Protein AF-A0A3Q9S7F3-F1 (afdb_monomer_lite)

Foldseek 3Di:
DWKKFWDPVCVVVVVVLVVVCVVVVWDWDWDDDPTIMIDTDPVCVVVSVVSCVVSVTDIDTD

pLDDT: mean 91.52, std 4.45, range [72.44, 95.19]

Secondary structure (DSSP, 8-state):
-EEEEEPGGGGGGHHHHHHHHHHTT--EEEE-SSS-EEEE-GGGHHHHHHHHHHTT--EEE-

Radius of gyration: 10.26 Å; chains: 1; bounding box: 22×21×26 Å

Structure (mmCIF, N/CA/C/O backbone):
data_AF-A0A3Q9S7F3-F1
#
_entry.id   AF-A0A3Q9S7F3-F1
#
loop_
_atom_site.group_PDB
_atom_site.id
_atom_site.type_symbol
_atom_site.label_atom_id
_atom_site.label_alt_id
_atom_site.label_comp_id
_atom_site.label_asym_id
_atom_site.label_entity_id
_atom_site.label_seq_id
_atom_site.pdbx_PDB_ins_code
_atom_site.Cartn_x
_atom_site.Cartn_y
_atom_site.Cartn_z
_atom_site.occupancy
_atom_site.B_iso_or_equiv
_atom_site.auth_seq_id
_atom_site.auth_comp_id
_atom_site.auth_asym_id
_atom_site.auth_atom_id
_atom_site.pdbx_PDB_model_num
ATOM 1 N N . MET A 1 1 ? -11.259 7.942 0.379 1.00 85.31 1 MET A N 1
ATOM 2 C CA . MET A 1 1 ? -10.151 7.035 -0.015 1.00 85.31 1 MET A CA 1
ATOM 3 C C . MET A 1 1 ? -8.978 7.905 -0.411 1.00 85.31 1 MET A C 1
ATOM 5 O O . MET A 1 1 ? -9.216 8.944 -1.014 1.00 85.31 1 MET A O 1
ATOM 9 N N . THR A 1 2 ? -7.763 7.497 -0.065 1.00 89.94 2 THR A N 1
ATOM 10 C CA . THR A 1 2 ? -6.530 8.255 -0.309 1.00 89.94 2 THR A CA 1
ATOM 11 C C . THR A 1 2 ? -5.590 7.430 -1.172 1.00 89.94 2 THR A C 1
ATOM 13 O O . THR A 1 2 ? -5.360 6.257 -0.874 1.00 89.94 2 THR A O 1
ATOM 16 N N . ASP A 1 3 ? -5.052 8.038 -2.224 1.00 93.06 3 ASP A N 1
ATOM 17 C CA . ASP A 1 3 ? -4.187 7.370 -3.190 1.00 93.06 3 ASP A CA 1
ATOM 18 C C . ASP A 1 3 ? -2.702 7.522 -2.840 1.00 93.06 3 ASP A C 1
ATOM 20 O O . ASP A 1 3 ? -2.218 8.601 -2.493 1.00 93.06 3 ASP A O 1
ATOM 24 N N . PHE A 1 4 ? -1.962 6.422 -2.967 1.00 93.69 4 PHE A N 1
ATOM 25 C CA . PHE A 1 4 ? -0.523 6.352 -2.737 1.00 93.69 4 PHE A CA 1
ATOM 26 C C . PHE A 1 4 ? 0.177 5.760 -3.952 1.00 93.69 4 PHE A C 1
ATOM 28 O O . PHE A 1 4 ? -0.069 4.615 -4.335 1.00 93.69 4 PHE A O 1
ATOM 35 N N . LYS A 1 5 ? 1.099 6.513 -4.544 1.00 94.06 5 LYS A N 1
ATOM 36 C CA . LYS A 1 5 ? 2.034 6.005 -5.548 1.00 94.06 5 LYS A CA 1
ATOM 37 C C . LYS A 1 5 ? 3.086 5.153 -4.865 1.00 94.06 5 LYS A C 1
ATOM 39 O O . LYS A 1 5 ? 3.681 5.558 -3.868 1.00 94.06 5 LYS A O 1
ATOM 44 N N . ILE A 1 6 ? 3.344 3.984 -5.432 1.00 92.81 6 ILE A N 1
ATOM 45 C CA . ILE A 1 6 ? 4.396 3.095 -4.958 1.00 92.81 6 ILE A CA 1
ATOM 46 C C . ILE A 1 6 ? 5.673 3.383 -5.738 1.00 92.81 6 ILE A C 1
ATOM 48 O O . ILE A 1 6 ? 5.675 3.453 -6.971 1.00 92.81 6 ILE A O 1
ATOM 52 N N . GLY A 1 7 ? 6.777 3.545 -5.013 1.00 90.44 7 GLY A N 1
ATOM 53 C CA . GLY A 1 7 ? 8.098 3.674 -5.612 1.00 90.44 7 GLY A CA 1
ATOM 54 C C . GLY A 1 7 ? 8.503 2.387 -6.334 1.00 90.44 7 GLY A C 1
ATOM 55 O O . GLY A 1 7 ? 8.305 1.286 -5.816 1.00 90.44 7 GLY A O 1
ATOM 56 N N . ALA A 1 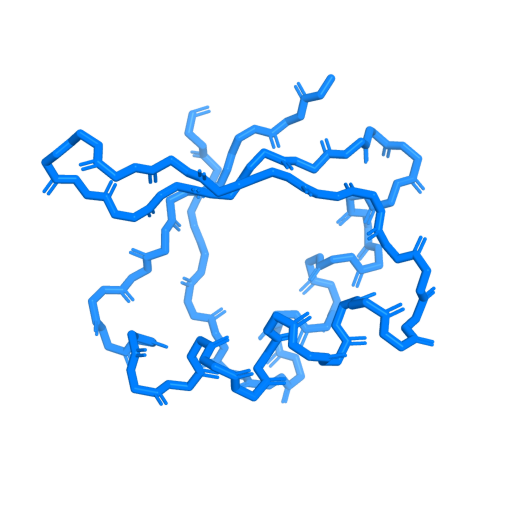8 ? 9.125 2.509 -7.510 1.00 88.94 8 ALA A N 1
ATOM 57 C CA . ALA A 1 8 ? 9.581 1.358 -8.300 1.00 88.94 8 ALA A CA 1
ATOM 58 C C . ALA A 1 8 ? 10.530 0.430 -7.515 1.00 88.94 8 ALA A C 1
ATOM 60 O O . ALA A 1 8 ? 10.480 -0.789 -7.656 1.00 88.94 8 ALA A O 1
ATOM 61 N N . ASN A 1 9 ? 11.322 0.998 -6.598 1.00 89.06 9 ASN A N 1
ATOM 62 C CA . ASN A 1 9 ? 12.192 0.269 -5.668 1.00 89.06 9 ASN A CA 1
ATOM 63 C C . ASN A 1 9 ? 11.440 -0.656 -4.688 1.00 89.06 9 ASN A C 1
ATOM 65 O O . ASN A 1 9 ? 12.063 -1.376 -3.909 1.00 89.06 9 ASN A O 1
ATOM 69 N N . SER A 1 10 ? 10.112 -0.596 -4.656 1.00 90.81 10 SER A N 1
ATOM 70 C CA . SER A 1 10 ? 9.267 -1.345 -3.729 1.00 90.81 10 SER A CA 1
ATOM 71 C C . SER A 1 10 ? 8.405 -2.386 -4.431 1.00 90.81 10 SER A C 1
ATOM 73 O O . SER A 1 10 ? 7.776 -3.192 -3.750 1.00 90.81 10 SER A O 1
ATOM 75 N N . TYR A 1 11 ? 8.426 -2.437 -5.768 1.00 89.88 11 TYR A N 1
ATOM 76 C CA . TYR A 1 11 ? 7.614 -3.361 -6.562 1.00 89.88 11 TYR A CA 1
ATOM 77 C C . TYR A 1 11 ? 7.891 -4.829 -6.227 1.00 89.88 11 TYR A C 1
ATOM 79 O O . TYR A 1 11 ? 6.954 -5.609 -6.098 1.00 89.88 11 TYR A O 1
ATOM 87 N N . GLU A 1 12 ? 9.147 -5.200 -5.972 1.00 90.19 12 GLU A N 1
ATOM 88 C CA . GLU A 1 12 ? 9.501 -6.572 -5.576 1.00 90.19 12 GLU A CA 1
ATOM 89 C C . GLU A 1 12 ? 8.915 -6.973 -4.209 1.00 90.19 12 GLU A C 1
ATOM 91 O O . GLU A 1 12 ? 8.644 -8.145 -3.958 1.00 90.19 12 GLU A O 1
ATOM 96 N N . ARG A 1 13 ? 8.669 -5.999 -3.323 1.00 90.38 13 ARG A N 1
ATOM 97 C CA . ARG A 1 13 ? 8.109 -6.212 -1.976 1.00 90.38 13 ARG A CA 1
ATOM 98 C C . ARG A 1 13 ? 6.583 -6.176 -1.949 1.00 90.38 13 ARG A C 1
ATOM 100 O O . ARG A 1 13 ? 5.973 -6.649 -0.990 1.00 90.38 13 ARG A O 1
ATOM 107 N N . MET A 1 14 ? 5.953 -5.659 -3.002 1.00 90.50 14 MET A N 1
ATOM 108 C CA . MET A 1 14 ? 4.501 -5.498 -3.091 1.00 90.50 14 MET A CA 1
ATOM 109 C C . MET A 1 14 ? 3.693 -6.787 -2.899 1.00 90.50 14 MET A C 1
ATOM 111 O O . MET A 1 14 ? 2.677 -6.728 -2.203 1.00 90.50 14 MET A O 1
ATOM 115 N N . PRO A 1 15 ? 4.099 -7.962 -3.418 1.00 91.88 15 PRO A N 1
ATOM 116 C CA . PRO A 1 15 ? 3.360 -9.200 -3.170 1.00 91.88 15 PRO A CA 1
ATOM 117 C C . PRO A 1 15 ? 3.283 -9.557 -1.679 1.00 91.88 15 PRO A C 1
ATOM 119 O O . PRO A 1 15 ? 2.234 -9.961 -1.178 1.00 91.88 15 PRO A O 1
ATOM 122 N N . GLN A 1 16 ? 4.380 -9.366 -0.942 1.00 92.75 16 GLN A N 1
ATOM 123 C CA . GLN A 1 16 ? 4.413 -9.610 0.501 1.00 92.75 16 GLN A CA 1
ATOM 124 C C . GLN A 1 16 ? 3.660 -8.521 1.268 1.00 92.75 16 GLN A C 1
ATOM 126 O O . GLN A 1 16 ? 2.896 -8.824 2.184 1.00 92.75 16 GLN A O 1
ATOM 131 N N . PHE A 1 17 ? 3.823 -7.263 0.860 1.00 93.94 17 PHE A N 1
ATOM 132 C CA . PHE A 1 17 ? 3.177 -6.125 1.499 1.00 93.94 17 PHE A CA 1
ATOM 133 C C . PHE A 1 17 ? 1.653 -6.159 1.346 1.00 93.94 17 PHE A C 1
ATOM 135 O O . PHE A 1 17 ? 0.934 -6.069 2.333 1.00 93.94 17 PHE A O 1
ATOM 142 N N . THR A 1 18 ? 1.132 -6.400 0.143 1.00 92.88 18 THR A N 1
ATOM 143 C CA . THR A 1 18 ? -0.319 -6.536 -0.087 1.00 92.88 18 THR A CA 1
ATOM 144 C C . THR A 1 18 ? -0.922 -7.707 0.688 1.00 92.88 18 THR A C 1
ATOM 146 O O . THR A 1 18 ? -2.033 -7.594 1.206 1.00 92.88 18 THR A O 1
ATOM 149 N N . LYS A 1 19 ? -0.188 -8.818 0.845 1.00 94.56 19 LYS A N 1
ATOM 150 C CA . LYS A 1 19 ? -0.601 -9.928 1.718 1.00 94.56 19 LYS A CA 1
ATOM 151 C C . LYS A 1 19 ? -0.662 -9.501 3.188 1.00 94.56 19 LYS A C 1
ATOM 153 O O . LYS A 1 19 ? -1.612 -9.859 3.880 1.00 94.56 19 LYS A O 1
ATOM 158 N N . LEU A 1 20 ? 0.314 -8.724 3.658 1.00 94.38 20 LEU A N 1
ATOM 159 C CA . LEU A 1 20 ? 0.317 -8.164 5.012 1.00 94.38 20 LEU A CA 1
ATOM 160 C C . LEU 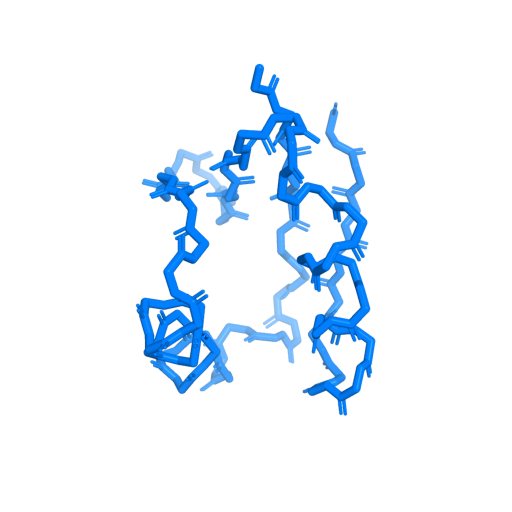A 1 20 ? -0.878 -7.230 5.240 1.00 94.38 20 LEU A C 1
ATOM 162 O O . LEU A 1 20 ? -1.556 -7.374 6.253 1.00 94.38 20 LEU A O 1
ATOM 166 N N . LEU A 1 21 ? -1.162 -6.330 4.295 1.00 94.38 21 LEU A N 1
ATOM 167 C CA . LEU A 1 21 ? -2.310 -5.419 4.357 1.00 94.38 21 LEU A CA 1
ATOM 168 C C . LEU A 1 21 ? -3.628 -6.197 4.477 1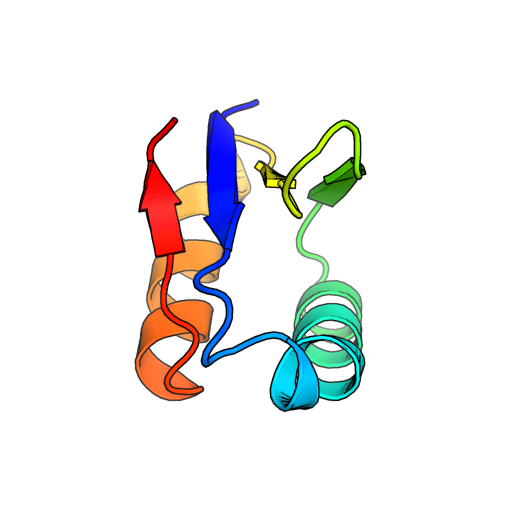.00 94.38 21 LEU A C 1
ATOM 170 O O . LEU A 1 21 ? -4.417 -5.926 5.379 1.00 94.38 21 LEU A O 1
ATOM 174 N N . LYS A 1 22 ? -3.817 -7.242 3.656 1.00 93.88 22 LYS A N 1
ATOM 175 C CA . LYS A 1 22 ? -4.991 -8.130 3.743 1.00 93.88 22 LYS A CA 1
ATOM 176 C C . LYS A 1 22 ? -5.085 -8.843 5.092 1.00 93.88 22 LYS A C 1
ATOM 178 O O . LYS A 1 22 ? -6.153 -8.870 5.691 1.00 93.88 22 LYS A O 1
ATOM 183 N N . ASN A 1 23 ? -3.973 -9.376 5.602 1.00 95.06 23 ASN A N 1
ATOM 184 C CA . ASN A 1 23 ? -3.934 -10.029 6.916 1.00 95.06 23 ASN A CA 1
ATOM 185 C C . ASN A 1 23 ? -4.252 -9.067 8.070 1.00 95.06 23 ASN A C 1
ATOM 187 O O . ASN A 1 23 ? -4.727 -9.500 9.116 1.00 95.06 23 ASN A O 1
ATOM 191 N N . LYS A 1 24 ? -3.959 -7.776 7.896 1.00 92.06 24 LYS A N 1
ATOM 192 C CA . LYS A 1 24 ? -4.270 -6.715 8.859 1.00 92.06 24 LYS A CA 1
ATOM 193 C C . LYS A 1 24 ? -5.678 -6.142 8.694 1.00 92.06 24 LYS A C 1
ATOM 195 O O . LYS A 1 24 ? -6.068 -5.316 9.507 1.00 92.06 24 LYS A O 1
ATOM 200 N N . GLY A 1 25 ? -6.436 -6.597 7.694 1.00 93.50 25 GLY A N 1
ATOM 201 C CA . GLY A 1 25 ? -7.779 -6.095 7.414 1.00 93.50 25 GLY A CA 1
ATOM 202 C C . GLY A 1 25 ? -7.798 -4.674 6.850 1.00 93.50 25 GLY A C 1
ATOM 203 O O . GLY A 1 25 ? -8.832 -4.022 6.934 1.00 93.50 25 GLY A O 1
ATOM 204 N N . ILE A 1 26 ? -6.676 -4.203 6.293 1.00 94.06 26 ILE A N 1
ATOM 205 C CA . ILE A 1 26 ? -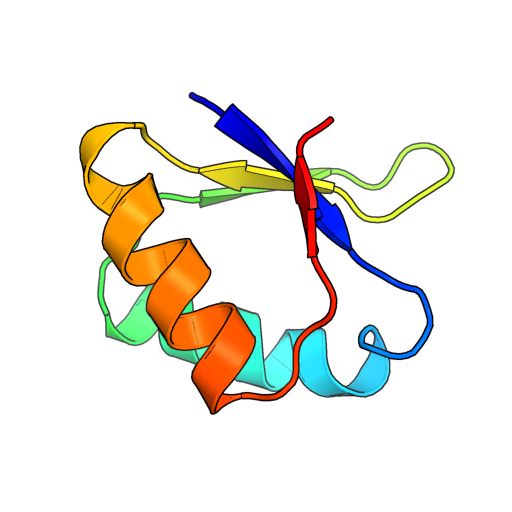6.594 -2.894 5.641 1.00 94.06 26 ILE A CA 1
ATOM 206 C C . ILE A 1 26 ? -7.441 -2.937 4.376 1.00 94.06 26 ILE A C 1
ATOM 208 O O . ILE A 1 26 ? -7.244 -3.815 3.529 1.00 94.06 26 ILE A O 1
ATOM 212 N N . ASP A 1 27 ? -8.356 -1.984 4.242 1.00 93.44 27 ASP A N 1
ATOM 213 C CA . ASP A 1 27 ? -9.164 -1.834 3.041 1.00 93.44 27 ASP A CA 1
ATOM 214 C C . ASP A 1 27 ? -8.389 -1.025 1.995 1.00 93.44 27 ASP A C 1
ATOM 216 O O . ASP A 1 27 ? -8.133 0.174 2.160 1.00 93.44 27 ASP A O 1
ATOM 220 N N . PHE A 1 28 ? -7.962 -1.707 0.931 1.00 93.62 28 PHE A N 1
ATOM 221 C CA . PHE A 1 28 ? -7.203 -1.099 -0.150 1.00 93.62 28 PHE A CA 1
ATOM 222 C C . PHE A 1 28 ? -7.579 -1.659 -1.521 1.00 93.62 28 PHE A C 1
ATOM 224 O O . PHE A 1 28 ? -7.958 -2.821 -1.676 1.00 93.62 28 PHE A O 1
ATOM 231 N N . SER A 1 29 ? -7.387 -0.830 -2.539 1.00 92.75 29 SER A N 1
ATOM 232 C CA . SER A 1 29 ? -7.479 -1.181 -3.953 1.00 92.75 29 SER A CA 1
ATOM 233 C C . SER A 1 29 ? -6.170 -0.840 -4.650 1.00 92.75 29 SER A C 1
ATOM 235 O O . SER A 1 29 ? -5.476 0.093 -4.266 1.00 92.75 29 SER A O 1
ATOM 237 N N . THR A 1 30 ? -5.805 -1.607 -5.672 1.00 91.25 30 THR A N 1
ATOM 238 C CA . THR A 1 30 ? -4.580 -1.373 -6.448 1.00 91.25 30 THR A CA 1
ATOM 239 C C . THR A 1 30 ? -4.934 -1.039 -7.884 1.00 91.25 30 THR A C 1
ATOM 241 O O . THR A 1 30 ? -5.731 -1.753 -8.492 1.00 91.25 30 THR A O 1
ATOM 244 N N . SER A 1 31 ? -4.305 -0.011 -8.441 1.00 89.69 31 SER A N 1
ATOM 245 C CA . SER A 1 31 ? -4.463 0.404 -9.835 1.00 89.69 31 SER A CA 1
ATOM 246 C C . SER A 1 31 ? -3.094 0.499 -10.507 1.00 89.69 31 SER A C 1
ATOM 248 O O . SER A 1 31 ? -2.106 0.831 -9.851 1.00 89.69 31 SER A O 1
ATOM 250 N N . VAL A 1 32 ? -3.017 0.171 -11.802 1.00 83.06 32 VAL A N 1
ATOM 251 C CA . VAL A 1 32 ? -1.752 0.195 -12.563 1.00 83.06 32 VAL A CA 1
ATOM 252 C C . VAL A 1 32 ? -1.840 0.921 -13.927 1.00 83.06 32 VAL A C 1
ATOM 254 O O . VAL A 1 32 ? -1.426 0.349 -14.937 1.00 83.06 32 VAL A O 1
ATOM 257 N N . PRO A 1 33 ? -2.344 2.167 -14.050 1.00 72.44 33 PRO A N 1
ATOM 258 C CA . PRO A 1 33 ? -2.199 2.938 -15.281 1.00 72.44 33 PRO A CA 1
ATOM 259 C C . PRO A 1 33 ? -0.878 3.725 -15.223 1.00 72.44 33 PRO A C 1
ATOM 261 O O . PRO A 1 33 ? -0.784 4.766 -14.579 1.00 72.44 33 PRO A O 1
ATOM 264 N N . GLY A 1 34 ? 0.175 3.209 -15.863 1.00 79.50 34 GLY A N 1
ATOM 265 C CA . GLY A 1 34 ? 1.496 3.857 -15.962 1.00 79.50 34 GLY A CA 1
ATOM 266 C C . GLY A 1 34 ? 2.398 3.731 -14.723 1.00 79.50 34 GLY A C 1
ATOM 267 O O . GLY A 1 34 ? 3.606 3.557 -14.872 1.00 79.50 34 GLY A O 1
ATOM 268 N N . GLN A 1 35 ? 1.836 3.740 -13.512 1.00 84.12 35 GLN A N 1
ATOM 269 C CA . GLN A 1 35 ? 2.542 3.495 -12.247 1.00 84.12 35 GLN A CA 1
ATOM 270 C C . GLN A 1 35 ? 1.633 2.721 -11.282 1.00 84.12 35 GLN A C 1
ATOM 272 O O . GLN A 1 35 ? 0.411 2.789 -11.388 1.00 84.12 35 GLN A O 1
ATOM 277 N N . LEU A 1 36 ? 2.220 1.961 -10.352 1.00 89.44 36 LEU A N 1
ATOM 278 C CA . LEU A 1 36 ? 1.459 1.267 -9.317 1.00 89.44 36 LEU A CA 1
ATOM 279 C C . LEU A 1 36 ? 0.947 2.265 -8.271 1.00 89.44 36 LEU A C 1
ATOM 281 O O . LEU A 1 36 ? 1.739 2.930 -7.597 1.00 89.44 36 LEU A O 1
ATOM 285 N N . THR A 1 37 ? -0.369 2.312 -8.103 1.00 92.38 37 THR A N 1
ATOM 286 C CA . THR A 1 37 ? -1.059 3.128 -7.100 1.00 92.38 37 THR A CA 1
ATOM 287 C C . THR A 1 37 ? -1.868 2.228 -6.171 1.00 92.38 37 THR A C 1
ATOM 289 O O . THR A 1 37 ? -2.488 1.261 -6.619 1.00 92.38 37 THR A O 1
ATOM 292 N N . ILE A 1 38 ? -1.859 2.534 -4.876 1.00 93.44 38 ILE A N 1
ATOM 293 C CA . ILE A 1 38 ? -2.709 1.904 -3.866 1.00 93.44 38 ILE A CA 1
ATOM 294 C C . ILE A 1 38 ? -3.660 2.957 -3.309 1.00 93.44 38 ILE A C 1
ATOM 296 O O . ILE A 1 38 ? -3.218 3.931 -2.709 1.00 93.44 38 ILE A O 1
ATOM 300 N N . SER A 1 39 ? -4.953 2.731 -3.471 1.00 94.56 39 SER A N 1
ATOM 301 C CA . SER A 1 39 ? -6.013 3.515 -2.844 1.00 94.56 39 SER A CA 1
ATOM 302 C C . SER A 1 39 ? -6.365 2.871 -1.510 1.00 94.56 39 SER A C 1
ATOM 304 O O . SER A 1 39 ? -6.681 1.684 -1.482 1.00 94.56 39 SER A O 1
ATOM 306 N N . VAL A 1 40 ? -6.320 3.618 -0.412 1.00 94.44 40 VAL A N 1
ATOM 307 C CA . VAL A 1 40 ? -6.575 3.113 0.949 1.00 94.44 40 VAL A CA 1
ATOM 308 C C . VAL A 1 40 ? -7.772 3.845 1.558 1.00 94.44 40 VAL A C 1
ATOM 310 O O . VAL A 1 40 ? -7.963 5.044 1.331 1.00 94.44 40 VAL A O 1
ATOM 313 N N . ALA A 1 41 ? -8.616 3.147 2.318 1.00 94.38 41 ALA A N 1
ATOM 314 C CA . ALA A 1 41 ? -9.691 3.789 3.073 1.00 94.38 41 ALA A CA 1
ATOM 315 C C . ALA A 1 41 ? -9.122 4.754 4.130 1.00 94.38 41 ALA A C 1
ATOM 317 O O . ALA A 1 41 ? -8.139 4.437 4.789 1.00 94.38 41 ALA A O 1
ATOM 318 N N . GLU A 1 42 ? -9.751 5.916 4.342 1.00 92.56 42 GLU A N 1
ATOM 319 C CA . GLU A 1 42 ? -9.218 6.964 5.240 1.00 92.56 42 GLU A CA 1
ATOM 320 C C . GLU A 1 42 ? -8.984 6.469 6.672 1.00 92.56 42 GLU A C 1
ATOM 322 O O . GLU A 1 42 ? -7.975 6.806 7.282 1.00 92.56 42 GLU A O 1
ATOM 327 N N . LYS A 1 43 ? -9.864 5.591 7.166 1.00 93.62 43 LYS A N 1
ATOM 328 C CA . LYS A 1 43 ? -9.741 4.937 8.478 1.00 93.62 43 LYS A CA 1
ATOM 329 C C . LYS A 1 43 ? -8.460 4.102 8.644 1.00 93.62 43 LYS A C 1
ATOM 331 O O . LYS A 1 43 ? -8.030 3.885 9.768 1.00 93.62 43 LYS A O 1
ATOM 336 N N . ASP A 1 44 ? -7.877 3.636 7.539 1.00 94.81 44 ASP A N 1
ATOM 337 C CA . ASP A 1 44 ? -6.736 2.718 7.518 1.00 94.81 44 ASP A CA 1
ATOM 338 C C . ASP A 1 44 ? -5.440 3.405 7.048 1.00 94.81 44 ASP A C 1
ATOM 340 O O . ASP A 1 44 ? -4.384 2.773 7.008 1.00 94.81 44 ASP A O 1
ATOM 344 N N . VAL A 1 45 ? -5.491 4.698 6.698 1.00 93.62 45 VAL A N 1
ATOM 345 C CA . VAL A 1 45 ? -4.349 5.452 6.150 1.00 93.62 45 VAL A CA 1
ATOM 346 C C . VAL A 1 45 ? -3.163 5.476 7.111 1.00 93.62 45 VAL A C 1
ATOM 348 O O . VAL A 1 45 ? -2.037 5.203 6.696 1.00 93.62 45 VAL A O 1
ATOM 351 N N . GLU A 1 46 ? -3.394 5.771 8.390 1.00 94.00 46 GLU A N 1
ATOM 352 C CA . GLU A 1 46 ? -2.311 5.846 9.379 1.00 94.00 46 GLU A CA 1
ATOM 353 C C . GLU A 1 46 ? -1.603 4.496 9.541 1.00 94.00 46 GLU A C 1
ATOM 355 O O . GLU A 1 46 ? -0.371 4.418 9.516 1.00 94.00 46 GLU A O 1
ATOM 360 N N . GLU A 1 47 ? -2.376 3.413 9.637 1.00 94.56 47 GLU A N 1
ATOM 361 C CA . GLU A 1 47 ? -1.830 2.064 9.765 1.00 94.56 47 GLU A CA 1
ATOM 362 C C . GLU A 1 47 ? -1.126 1.625 8.474 1.00 94.56 47 GLU A C 1
ATOM 364 O O . GLU A 1 47 ? -0.049 1.029 8.532 1.00 94.56 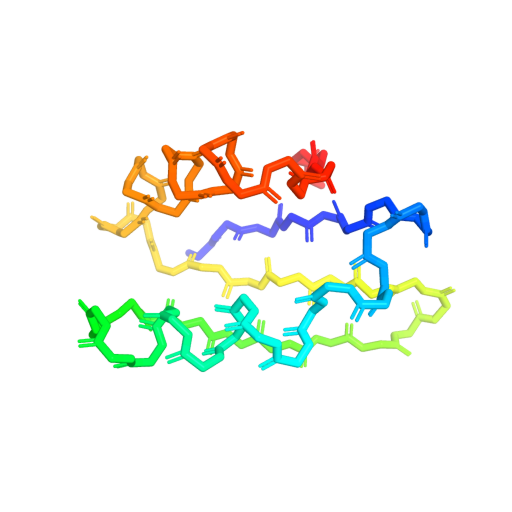47 GLU A O 1
ATOM 369 N N . PHE A 1 48 ? -1.659 1.977 7.303 1.00 95.19 48 PHE A N 1
ATOM 370 C CA . PHE A 1 48 ? -1.008 1.735 6.018 1.00 95.19 48 PHE A CA 1
ATOM 371 C C . PHE A 1 48 ? 0.357 2.427 5.923 1.00 95.19 48 PHE A C 1
ATOM 373 O O . PHE A 1 48 ? 1.345 1.769 5.588 1.00 95.19 48 PHE A O 1
ATOM 380 N N . ILE A 1 49 ? 0.443 3.718 6.264 1.00 94.25 49 ILE A N 1
ATOM 381 C CA . ILE A 1 49 ? 1.704 4.480 6.248 1.00 94.25 49 ILE A CA 1
ATOM 382 C C . ILE A 1 49 ? 2.705 3.856 7.225 1.00 94.25 49 ILE A C 1
ATOM 384 O O . ILE A 1 49 ? 3.879 3.658 6.889 1.00 94.25 49 ILE A O 1
ATOM 388 N N . ARG A 1 50 ? 2.242 3.480 8.423 1.00 95.19 50 ARG A N 1
ATOM 389 C CA . ARG A 1 50 ? 3.072 2.809 9.429 1.00 95.19 50 ARG A CA 1
ATOM 390 C C . ARG A 1 50 ? 3.629 1.486 8.903 1.00 95.19 50 ARG A C 1
ATOM 392 O O . ARG A 1 50 ? 4.831 1.236 9.020 1.00 95.19 50 ARG A O 1
ATOM 399 N N . LEU A 1 51 ? 2.785 0.649 8.299 1.00 94.50 51 LEU A N 1
ATOM 400 C CA . LEU A 1 51 ? 3.190 -0.634 7.724 1.00 94.50 51 LEU A CA 1
ATOM 401 C C . LEU A 1 51 ? 4.131 -0.445 6.529 1.00 94.50 51 LEU A C 1
ATOM 403 O O . LEU A 1 51 ? 5.096 -1.203 6.410 1.00 94.50 51 LEU A O 1
ATOM 407 N N . ALA A 1 52 ? 3.897 0.555 5.678 1.00 94.31 52 ALA A N 1
ATOM 408 C CA . ALA A 1 52 ? 4.765 0.869 4.549 1.00 94.31 52 ALA A CA 1
ATOM 409 C C . ALA A 1 52 ? 6.179 1.232 5.023 1.00 94.31 52 ALA A C 1
ATOM 411 O O . ALA A 1 52 ? 7.154 0.650 4.546 1.00 94.31 52 ALA A O 1
ATOM 412 N N . ASN A 1 53 ? 6.298 2.093 6.037 1.00 93.50 53 ASN A N 1
ATOM 413 C CA . ASN A 1 53 ? 7.590 2.481 6.605 1.00 93.50 53 ASN A CA 1
ATOM 414 C C . ASN A 1 53 ? 8.331 1.283 7.234 1.00 93.50 53 ASN A C 1
ATOM 416 O O . ASN A 1 53 ? 9.487 1.015 6.903 1.00 93.50 53 ASN A O 1
ATOM 420 N N . VAL A 1 54 ? 7.645 0.487 8.067 1.00 94.38 54 VAL A N 1
ATOM 421 C CA . VAL A 1 54 ? 8.226 -0.713 8.708 1.00 94.38 54 VAL A CA 1
ATOM 422 C C . VAL A 1 54 ? 8.737 -1.723 7.675 1.00 94.38 54 VAL A C 1
ATOM 424 O O . VAL A 1 54 ? 9.797 -2.319 7.862 1.00 94.38 54 VAL A O 1
ATOM 427 N N . ASN A 1 55 ? 8.015 -1.895 6.565 1.00 91.56 55 ASN A N 1
ATOM 428 C CA . ASN A 1 55 ? 8.380 -2.834 5.502 1.00 91.56 55 ASN A CA 1
ATOM 429 C C . ASN A 1 55 ? 9.271 -2.208 4.417 1.00 91.56 55 ASN A C 1
ATOM 431 O O . ASN A 1 55 ? 9.556 -2.860 3.409 1.00 91.56 55 ASN A O 1
ATOM 435 N N . LYS A 1 56 ? 9.739 -0.967 4.620 1.00 92.81 56 LYS A N 1
ATOM 436 C CA . LYS A 1 56 ? 10.570 -0.211 3.670 1.00 92.81 56 LYS A CA 1
ATOM 437 C C . LYS A 1 56 ? 9.945 -0.132 2.269 1.00 92.81 56 LYS A C 1
ATOM 439 O O . LYS A 1 56 ? 10.643 -0.255 1.261 1.00 92.81 56 LYS A O 1
ATOM 444 N N . VAL A 1 57 ? 8.627 0.041 2.219 1.00 94.06 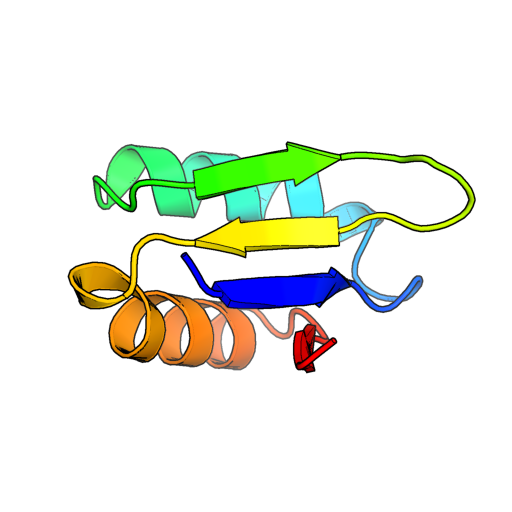57 VAL A N 1
ATOM 445 C CA . VAL A 1 57 ? 7.862 0.312 1.002 1.00 94.06 57 VAL A CA 1
ATOM 446 C C . VAL A 1 57 ? 7.813 1.824 0.821 1.00 94.06 57 VAL A C 1
ATOM 448 O O . VAL A 1 57 ? 7.225 2.538 1.629 1.00 94.06 57 VAL A O 1
ATOM 451 N N . GLY A 1 58 ? 8.465 2.308 -0.232 1.00 93.25 58 GLY A N 1
ATOM 452 C CA . GLY A 1 58 ? 8.414 3.705 -0.636 1.00 93.25 58 GLY A CA 1
ATOM 453 C C . GLY A 1 58 ? 7.021 4.047 -1.148 1.00 93.25 58 GLY A C 1
ATOM 454 O O . GLY A 1 58 ? 6.567 3.458 -2.132 1.00 93.25 58 GLY A O 1
ATOM 455 N N . ILE A 1 59 ? 6.370 4.988 -0.474 1.00 93.00 59 ILE A N 1
ATOM 456 C CA . ILE A 1 59 ? 5.055 5.510 -0.832 1.00 93.00 59 ILE A CA 1
ATOM 457 C C . ILE A 1 59 ? 5.130 7.028 -0.969 1.00 93.00 59 ILE A C 1
ATOM 459 O O . ILE A 1 59 ? 5.851 7.686 -0.220 1.00 93.00 59 ILE A O 1
ATOM 463 N N . GLU A 1 60 ? 4.375 7.575 -1.909 1.00 92.50 60 GLU A N 1
ATOM 464 C CA . GLU A 1 60 ? 4.192 9.011 -2.098 1.00 92.50 60 GLU A CA 1
ATOM 465 C C . GLU A 1 60 ? 2.694 9.280 -2.224 1.00 92.50 60 GLU A C 1
ATOM 467 O O . GLU A 1 60 ? 2.005 8.599 -2.984 1.00 92.50 60 GLU A O 1
ATOM 472 N N . GLN A 1 61 ? 2.172 10.221 -1.442 1.00 86.50 61 GLN A N 1
ATOM 473 C CA . GLN A 1 61 ? 0.758 10.580 -1.509 1.00 86.50 61 GLN A CA 1
ATOM 474 C C . GLN A 1 61 ? 0.483 11.285 -2.846 1.00 86.50 61 GLN A C 1
ATOM 476 O O . GLN A 1 61 ? 1.229 12.190 -3.222 1.00 86.50 61 GLN A O 1
ATOM 481 N N . ALA A 1 62 ? -0.519 10.800 -3.586 1.00 75.31 62 ALA A N 1
ATOM 482 C CA . ALA A 1 62 ? -0.822 11.220 -4.955 1.00 75.31 62 ALA A CA 1
ATOM 483 C C . ALA A 1 62 ? -1.827 12.372 -5.030 1.00 75.31 62 ALA A C 1
ATOM 485 O O . ALA A 1 62 ? -2.703 12.453 -4.140 1.00 75.31 62 ALA A O 1
#

Sequence (62 aa):
MTDFKIGANSYERMPQFTKLLKNKGIDFSTSVPGQLTISVAEKDVEEFIRLANVNKVGIEQA